Protein AF-H8YW16-F1 (afdb_monomer_lite)

pLDDT: mean 88.38, std 10.67, range [45.69, 97.88]

Sequence (78 aa):
LGRPETRRIVLLLTDGKPNRMDETREILRLCSAAGLETVGLGIGVDVSGLFPVALRVDEVTALRTALFGAAERLLLAA

Foldseek 3Di:
DDDPDPQAEAEDEEQDDDPDVVVLLVVLVVCVVVRYQYEYEYACDWPVVRHPHYHYDPHPVCVVVVVVVVVVCVVVVD

Radius of gyration: 13.64 Å; chains: 1; bounding box: 32×32×37 Å

InterPro domains:
  IPR036465 von Willebrand factor A-like domain superfamily [G3DSA:3.40.50.410] (1-65)
  IPR036465 von Willebrand factor A-like domain superfamily [SSF53300] (2-52)

Secondary structure (DSSP, 8-state):
-PPPP--EEEEEEESS--S-HHHHHHHHHHHHHTTEEEEEEEESS--TTT-SEEEEESSGGGHHHHHHHHHHHHHHT-

Organism: NCBI:txid631362

Structure (mmCIF, N/CA/C/O backbone):
data_AF-H8YW16-F1
#
_entry.id   AF-H8YW16-F1
#
loop_
_atom_site.group_PDB
_atom_site.id
_atom_site.type_symbol
_atom_site.label_atom_id
_atom_site.label_alt_id
_atom_site.label_comp_id
_atom_site.label_asym_id
_atom_site.label_entity_id
_atom_site.label_seq_id
_atom_site.pdbx_PDB_ins_code
_atom_site.Cartn_x
_atom_site.Cartn_y
_atom_site.Cartn_z
_atom_site.occupancy
_atom_site.B_iso_or_equiv
_atom_site.auth_seq_id
_atom_site.auth_comp_id
_atom_site.auth_asym_id
_atom_site.auth_atom_id
_atom_site.pdbx_PDB_model_num
ATOM 1 N N . LEU A 1 1 ? -15.261 8.157 26.896 1.00 45.69 1 LEU A N 1
ATOM 2 C CA . LEU A 1 1 ? -14.021 8.917 26.616 1.00 45.69 1 LEU A CA 1
ATOM 3 C C . LEU A 1 1 ? -12.947 7.904 26.232 1.00 45.69 1 LEU A C 1
ATOM 5 O O . LEU A 1 1 ? -12.441 7.220 27.110 1.00 45.69 1 LEU A O 1
ATOM 9 N N . GLY A 1 2 ? -12.718 7.693 24.935 1.00 58.78 2 GLY A N 1
ATOM 10 C CA . GLY A 1 2 ? -11.752 6.704 24.446 1.00 58.78 2 GLY A CA 1
ATOM 11 C C . GLY A 1 2 ? -10.345 7.293 24.410 1.00 58.78 2 GLY A C 1
ATOM 12 O O . GLY A 1 2 ? -10.165 8.418 23.950 1.00 58.78 2 GLY A O 1
ATOM 13 N N . ARG A 1 3 ? -9.354 6.549 24.907 1.00 63.91 3 ARG A N 1
ATOM 14 C CA . ARG A 1 3 ? -7.938 6.855 24.670 1.00 63.91 3 ARG A CA 1
ATOM 15 C C . ARG A 1 3 ? -7.691 6.727 23.159 1.00 63.91 3 ARG A C 1
ATOM 17 O O . ARG A 1 3 ? -8.074 5.692 22.620 1.00 63.91 3 ARG A O 1
ATOM 24 N N . PRO A 1 4 ? -7.089 7.717 22.476 1.00 66.19 4 PRO A N 1
ATOM 25 C CA . PRO A 1 4 ? -6.733 7.547 21.072 1.00 66.19 4 PRO A CA 1
ATOM 26 C C . PRO A 1 4 ? -5.781 6.352 20.961 1.00 66.19 4 PRO A C 1
ATOM 28 O O . PRO A 1 4 ? -4.740 6.321 21.625 1.00 66.19 4 PRO A O 1
ATOM 31 N N . GLU A 1 5 ? -6.176 5.331 20.198 1.00 70.00 5 GLU A N 1
ATOM 32 C CA . GLU A 1 5 ? -5.297 4.198 19.927 1.00 70.00 5 GLU A CA 1
ATOM 33 C C . GLU A 1 5 ? -4.067 4.689 19.162 1.00 70.00 5 GLU A C 1
ATOM 35 O O . GLU A 1 5 ? -4.161 5.494 18.234 1.00 70.00 5 GLU A O 1
ATOM 40 N N . THR A 1 6 ? -2.889 4.214 19.565 1.00 84.56 6 THR A N 1
ATOM 41 C CA . THR A 1 6 ? -1.655 4.511 18.841 1.00 84.56 6 THR A CA 1
ATOM 42 C C . THR A 1 6 ? -1.729 3.857 17.466 1.00 84.56 6 THR A C 1
ATOM 44 O O . THR A 1 6 ? -1.757 2.628 17.364 1.00 84.56 6 THR A O 1
ATOM 47 N N . ARG A 1 7 ? -1.743 4.682 16.412 1.00 86.31 7 ARG A N 1
ATOM 48 C CA . ARG A 1 7 ? -1.643 4.220 15.023 1.00 86.31 7 ARG A CA 1
ATOM 49 C C . ARG A 1 7 ? -0.352 3.423 14.840 1.00 86.31 7 ARG A C 1
ATOM 51 O O . ARG A 1 7 ? 0.723 3.875 15.235 1.00 86.31 7 ARG A O 1
ATOM 58 N N . ARG A 1 8 ? -0.465 2.227 14.263 1.00 91.12 8 ARG A N 1
ATOM 59 C CA . ARG A 1 8 ? 0.646 1.294 14.038 1.00 91.12 8 ARG A CA 1
ATOM 60 C C . ARG A 1 8 ? 0.779 1.052 12.541 1.00 91.12 8 ARG A C 1
ATOM 62 O O . ARG A 1 8 ? -0.158 0.566 11.918 1.00 91.12 8 ARG A O 1
ATOM 69 N N . ILE A 1 9 ? 1.936 1.392 11.977 1.00 90.44 9 ILE A N 1
ATOM 70 C CA . ILE A 1 9 ? 2.178 1.353 10.530 1.00 90.44 9 ILE A CA 1
ATOM 71 C C . ILE A 1 9 ? 3.289 0.346 10.225 1.00 90.44 9 ILE A C 1
ATOM 73 O O . ILE A 1 9 ? 4.340 0.367 10.865 1.00 90.44 9 ILE A O 1
ATOM 77 N N . VAL A 1 10 ? 3.066 -0.515 9.231 1.00 92.88 10 VAL A N 1
ATOM 78 C CA . VAL A 1 10 ? 4.069 -1.414 8.650 1.00 92.88 10 VAL A CA 1
ATOM 79 C C . VAL A 1 10 ? 4.392 -0.927 7.246 1.00 92.88 10 VAL A C 1
ATOM 81 O O . VAL A 1 10 ? 3.548 -0.974 6.354 1.00 92.88 10 VAL A O 1
ATOM 84 N N . LEU A 1 11 ? 5.626 -0.478 7.044 1.00 91.25 11 LEU A N 1
ATOM 85 C CA . LEU A 1 11 ? 6.119 -0.036 5.747 1.00 91.25 11 LEU A CA 1
ATOM 86 C C . LEU A 1 11 ? 6.996 -1.131 5.127 1.00 91.25 11 LEU A C 1
ATOM 88 O O . LEU A 1 11 ? 8.074 -1.426 5.641 1.00 91.25 11 LEU A O 1
ATOM 92 N N . LEU A 1 12 ? 6.534 -1.727 4.027 1.00 93.12 12 LEU A N 1
ATOM 93 C CA . LEU A 1 12 ? 7.289 -2.700 3.244 1.00 93.12 12 LEU A CA 1
ATOM 94 C C . LEU A 1 12 ? 8.009 -1.999 2.090 1.00 93.12 12 LEU A C 1
ATOM 96 O O . LEU A 1 12 ? 7.372 -1.312 1.298 1.00 93.12 12 LEU A O 1
ATOM 100 N N . LEU A 1 13 ? 9.311 -2.243 1.951 1.00 92.56 13 LEU A N 1
ATOM 101 C CA . LEU A 1 13 ? 10.103 -1.877 0.776 1.00 92.56 13 LEU A CA 1
ATOM 102 C C . LEU A 1 13 ? 10.581 -3.159 0.090 1.00 92.56 13 LEU A C 1
ATOM 104 O O . LEU A 1 13 ? 11.125 -4.036 0.759 1.00 92.56 13 LEU A O 1
ATOM 108 N N . THR A 1 14 ? 10.395 -3.280 -1.223 1.00 93.75 14 THR A N 1
ATOM 109 C CA . THR A 1 14 ? 10.845 -4.463 -1.974 1.00 93.75 14 THR A CA 1
ATOM 110 C C . THR A 1 14 ? 11.106 -4.152 -3.443 1.00 93.75 14 THR A C 1
ATOM 112 O O . THR A 1 14 ? 10.442 -3.304 -4.025 1.00 93.75 14 THR A O 1
ATOM 115 N N . ASP A 1 15 ? 12.049 -4.860 -4.053 1.00 94.38 15 ASP A N 1
ATOM 116 C CA . ASP A 1 15 ? 12.315 -4.903 -5.495 1.00 94.38 15 ASP A CA 1
ATOM 117 C C . ASP A 1 15 ? 11.749 -6.168 -6.168 1.00 94.38 15 ASP A C 1
ATOM 119 O O . ASP A 1 15 ? 11.998 -6.436 -7.343 1.00 94.38 15 ASP A O 1
ATOM 123 N N . GLY A 1 16 ? 10.978 -6.967 -5.425 1.00 94.50 16 GLY A N 1
ATOM 124 C CA . GLY A 1 16 ? 10.500 -8.273 -5.851 1.00 94.50 16 GLY A CA 1
ATOM 125 C C . GLY A 1 16 ? 8.999 -8.465 -5.676 1.00 94.50 16 GLY A C 1
ATOM 126 O O . GLY A 1 16 ? 8.260 -7.596 -5.211 1.00 94.50 16 GLY A O 1
ATOM 127 N N . LYS A 1 17 ? 8.538 -9.656 -6.066 1.00 94.38 17 LYS A N 1
ATOM 128 C CA . LYS A 1 17 ? 7.158 -10.105 -5.866 1.00 94.38 17 LYS A CA 1
ATOM 12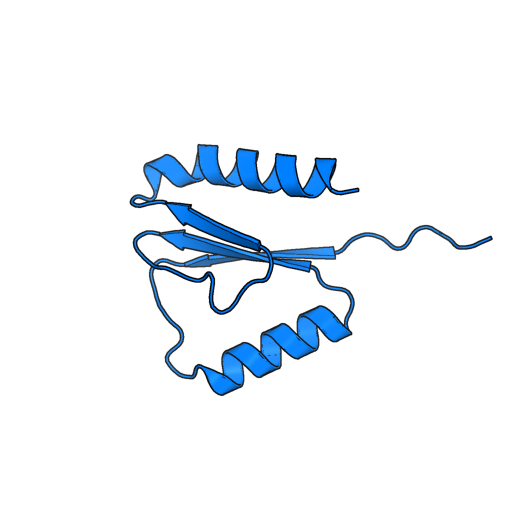9 C C . LYS A 1 17 ? 7.132 -11.333 -4.962 1.00 94.38 17 LYS A C 1
ATOM 131 O O . LYS A 1 17 ? 8.075 -12.123 -4.988 1.00 94.38 17 LYS A O 1
ATOM 136 N N . PRO A 1 18 ? 6.055 -11.534 -4.190 1.00 95.69 18 PRO A N 1
ATOM 137 C CA . PRO A 1 18 ? 5.921 -12.742 -3.400 1.00 95.69 18 PRO A CA 1
ATOM 138 C C . PRO A 1 18 ? 5.882 -13.995 -4.276 1.00 95.69 18 PRO A C 1
ATOM 140 O O . PRO A 1 18 ? 5.151 -14.052 -5.263 1.00 95.69 18 PRO A O 1
ATOM 143 N N . ASN A 1 19 ? 6.592 -15.040 -3.850 1.00 96.44 19 ASN A N 1
ATOM 144 C CA . ASN A 1 19 ? 6.505 -16.364 -4.477 1.00 96.44 19 ASN A CA 1
ATOM 145 C C . ASN A 1 19 ? 5.169 -17.066 -4.175 1.00 96.44 19 ASN A C 1
ATOM 147 O O . ASN A 1 19 ? 4.769 -17.980 -4.891 1.00 96.44 19 ASN A O 1
ATOM 151 N N . ARG A 1 20 ? 4.487 -16.663 -3.093 1.00 97.25 20 ARG A N 1
ATOM 152 C CA . ARG A 1 20 ? 3.233 -17.258 -2.609 1.00 97.25 20 ARG A CA 1
ATOM 153 C C . ARG A 1 20 ? 2.219 -16.145 -2.347 1.00 97.25 20 ARG A C 1
ATOM 155 O O . ARG A 1 20 ? 2.149 -15.578 -1.255 1.00 97.25 20 ARG A O 1
ATOM 162 N N . MET A 1 21 ? 1.479 -15.782 -3.396 1.00 95.12 21 MET A N 1
ATOM 163 C CA . MET A 1 21 ? 0.588 -14.613 -3.387 1.00 95.12 21 MET A CA 1
ATOM 164 C C . MET A 1 21 ? -0.555 -14.741 -2.379 1.00 95.12 21 MET A C 1
ATOM 166 O O . MET A 1 21 ? -0.839 -13.781 -1.669 1.00 95.12 21 MET A O 1
ATOM 170 N N . ASP A 1 22 ? -1.183 -15.911 -2.277 1.00 96.44 22 ASP A N 1
ATOM 171 C CA . ASP A 1 22 ? -2.347 -16.087 -1.399 1.00 96.44 22 ASP A CA 1
ATOM 172 C C . ASP A 1 22 ? -1.964 -16.055 0.084 1.00 96.44 22 ASP A C 1
ATOM 174 O O . ASP A 1 22 ? -2.633 -15.403 0.880 1.00 96.44 22 ASP A O 1
ATOM 178 N N . GLU A 1 23 ? -0.819 -16.638 0.442 1.00 97.56 23 GLU A N 1
ATOM 179 C CA . GLU A 1 23 ? -0.262 -16.538 1.799 1.00 97.56 23 GLU A CA 1
ATOM 180 C C . GLU A 1 23 ? 0.116 -15.100 2.154 1.00 97.56 23 GLU A C 1
ATOM 182 O O . GLU A 1 23 ? -0.140 -14.642 3.264 1.00 97.56 23 GLU A O 1
ATOM 187 N N . THR A 1 24 ? 0.665 -14.351 1.195 1.00 96.44 24 THR A N 1
ATOM 188 C CA . THR A 1 24 ? 0.977 -12.931 1.405 1.00 96.44 24 THR A CA 1
ATOM 189 C C . THR A 1 24 ? -0.287 -12.119 1.673 1.00 96.44 24 THR A C 1
ATOM 191 O O . THR A 1 24 ? -0.315 -11.310 2.600 1.00 96.44 24 THR A O 1
ATOM 194 N N . ARG A 1 25 ? -1.356 -12.352 0.901 1.00 96.25 25 ARG A N 1
ATOM 195 C CA . ARG A 1 25 ? -2.654 -11.697 1.119 1.00 96.25 25 ARG A CA 1
ATOM 196 C C . ARG A 1 25 ? -3.239 -12.038 2.481 1.00 96.25 25 ARG A C 1
ATOM 198 O O . ARG A 1 25 ? -3.777 -11.150 3.135 1.00 96.25 25 ARG A O 1
ATOM 205 N N . GLU A 1 26 ? -3.106 -13.285 2.918 1.00 97.88 26 GLU A N 1
ATOM 206 C CA . GLU A 1 26 ? -3.590 -13.708 4.228 1.00 97.88 26 GLU A CA 1
ATOM 207 C C . GLU A 1 26 ? -2.858 -12.983 5.365 1.00 97.88 26 GLU A C 1
ATOM 209 O O . GLU A 1 26 ? -3.502 -12.455 6.270 1.00 97.88 26 GLU A O 1
ATOM 214 N N . ILE A 1 27 ? -1.531 -12.847 5.285 1.00 96.69 27 ILE A N 1
ATOM 215 C CA . ILE A 1 27 ? -0.765 -12.061 6.262 1.00 96.69 27 ILE A CA 1
ATOM 216 C C . ILE A 1 27 ? -1.203 -10.591 6.265 1.00 96.69 27 ILE A C 1
ATOM 218 O O . ILE A 1 27 ? -1.438 -10.028 7.332 1.00 96.69 27 ILE A O 1
ATOM 222 N N . LEU A 1 28 ? -1.375 -9.968 5.096 1.00 96.62 28 LEU A N 1
ATOM 223 C CA . LEU A 1 28 ? -1.822 -8.571 5.004 1.00 96.62 28 LEU A CA 1
ATOM 224 C C . LEU A 1 28 ? -3.241 -8.378 5.560 1.00 96.62 28 LEU A C 1
ATOM 226 O O . LEU A 1 28 ? -3.515 -7.389 6.245 1.00 96.62 28 LEU A O 1
ATOM 230 N N . ARG A 1 29 ? -4.129 -9.354 5.344 1.00 96.06 29 ARG A N 1
ATOM 231 C CA . ARG A 1 29 ? -5.466 -9.385 5.944 1.00 96.06 29 ARG A CA 1
ATOM 232 C C . ARG A 1 29 ? -5.390 -9.466 7.471 1.00 96.06 29 ARG A C 1
ATOM 234 O O . ARG A 1 29 ? -6.118 -8.744 8.150 1.00 96.06 29 ARG A O 1
ATOM 241 N N . LEU A 1 30 ? -4.506 -10.304 8.015 1.00 97.19 30 LEU A N 1
ATOM 242 C CA . LEU A 1 30 ? -4.272 -10.406 9.459 1.00 97.19 30 LEU A CA 1
ATOM 243 C C . LEU A 1 30 ? -3.697 -9.107 10.039 1.00 97.19 30 LEU A C 1
ATOM 245 O O . LEU A 1 30 ? -4.133 -8.680 11.106 1.00 97.19 30 LEU A O 1
ATOM 249 N N . CYS A 1 31 ? -2.784 -8.438 9.328 1.00 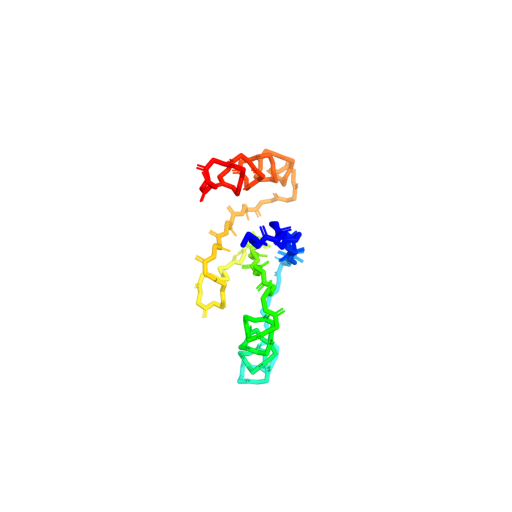95.75 31 CYS A N 1
ATOM 250 C CA . CYS A 1 31 ? -2.280 -7.120 9.717 1.00 95.75 31 CYS A CA 1
ATOM 251 C C . CYS A 1 31 ? -3.417 -6.097 9.826 1.00 95.75 31 CYS A C 1
ATOM 253 O O . CYS A 1 31 ? -3.553 -5.441 10.859 1.00 95.75 31 CYS A O 1
ATOM 255 N N . SER A 1 32 ? -4.270 -6.014 8.802 1.00 92.69 32 SER A N 1
ATOM 256 C CA . SER A 1 32 ? -5.428 -5.117 8.811 1.00 92.69 32 SER A CA 1
ATOM 257 C C . SER A 1 32 ? -6.389 -5.434 9.965 1.00 92.69 32 SER A C 1
ATOM 259 O O . SER A 1 32 ? -6.782 -4.528 10.698 1.00 92.69 32 SER A O 1
ATOM 261 N N . ALA A 1 33 ? -6.692 -6.716 10.203 1.00 95.44 33 ALA A N 1
ATOM 262 C CA . ALA A 1 33 ? -7.540 -7.150 11.315 1.00 95.44 33 ALA A CA 1
ATOM 263 C C . ALA A 1 33 ? -6.948 -6.825 12.702 1.00 95.44 33 ALA A C 1
ATOM 265 O O . ALA A 1 33 ? -7.694 -6.661 13.664 1.00 95.44 33 ALA A O 1
ATOM 266 N N . ALA A 1 34 ? -5.622 -6.702 12.808 1.00 94.94 34 ALA A N 1
ATOM 267 C CA . ALA A 1 34 ? -4.917 -6.304 14.026 1.00 94.94 34 ALA A CA 1
ATOM 268 C C . ALA A 1 34 ? -4.787 -4.775 14.204 1.00 94.94 34 ALA A C 1
ATOM 270 O O . ALA A 1 34 ? -4.130 -4.322 15.148 1.00 94.94 34 ALA A O 1
ATOM 271 N N . GLY A 1 35 ? -5.380 -3.977 13.308 1.00 92.44 35 GLY A N 1
ATOM 272 C CA . GLY A 1 35 ? -5.276 -2.516 13.324 1.00 92.44 35 GLY A CA 1
ATOM 273 C C . GLY A 1 35 ? -3.912 -1.995 12.862 1.00 92.44 35 GLY A C 1
ATOM 274 O O . GLY A 1 35 ? -3.498 -0.915 13.283 1.00 92.44 35 GLY A O 1
ATOM 275 N N . LEU A 1 36 ? -3.186 -2.771 12.048 1.00 93.50 36 LEU A N 1
ATOM 276 C CA . LEU A 1 36 ? -1.940 -2.338 11.418 1.00 93.50 36 LEU A CA 1
ATOM 277 C C . LEU A 1 36 ? -2.230 -1.757 10.032 1.00 93.50 36 LEU A C 1
ATOM 279 O O . LEU A 1 36 ? -2.819 -2.416 9.174 1.00 93.50 36 LEU A O 1
ATOM 283 N N . GLU A 1 37 ? -1.753 -0.542 9.792 1.00 92.19 37 GLU A N 1
ATOM 284 C CA . GLU A 1 37 ? -1.781 0.095 8.478 1.00 92.19 37 GLU A CA 1
ATOM 285 C C . GLU A 1 37 ? -0.568 -0.378 7.668 1.00 92.19 37 GLU A C 1
ATOM 287 O O . GLU A 1 37 ? 0.575 -0.087 8.015 1.00 92.19 37 GLU A O 1
ATOM 292 N N . THR A 1 38 ? -0.791 -1.128 6.590 1.00 94.38 38 THR A N 1
ATOM 293 C CA . THR A 1 38 ? 0.294 -1.633 5.736 1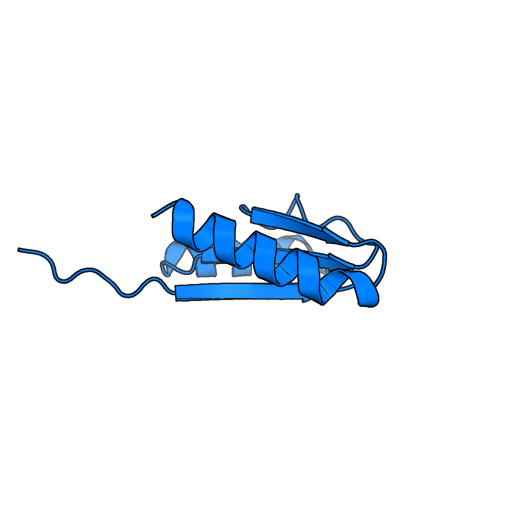.00 94.38 38 THR A CA 1
ATOM 294 C C . THR A 1 38 ? 0.497 -0.740 4.517 1.00 94.38 38 THR A C 1
ATO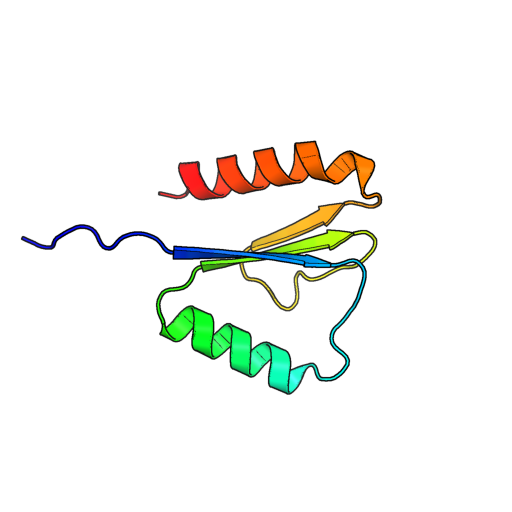M 296 O O . THR A 1 38 ? -0.455 -0.480 3.779 1.00 94.38 38 THR A O 1
ATOM 299 N N . VAL A 1 39 ? 1.738 -0.341 4.257 1.00 93.25 39 VAL A N 1
ATOM 300 C CA . VAL A 1 39 ? 2.132 0.498 3.119 1.00 93.25 39 VAL A CA 1
ATOM 301 C C . VAL A 1 39 ? 3.209 -0.221 2.319 1.00 93.25 39 VAL A C 1
ATOM 303 O O . VAL A 1 39 ? 4.184 -0.694 2.896 1.00 93.25 39 VAL A O 1
ATOM 306 N N . GLY A 1 40 ? 3.043 -0.306 1.001 1.00 94.44 40 GLY A N 1
ATOM 307 C CA . GLY A 1 40 ? 4.006 -0.941 0.104 1.00 94.44 40 GLY A CA 1
ATOM 308 C C . GLY A 1 40 ? 4.786 0.076 -0.716 1.00 94.44 40 GLY A C 1
ATOM 309 O O . GLY A 1 40 ? 4.200 0.987 -1.293 1.00 94.44 40 GLY A O 1
ATOM 310 N N . LEU A 1 41 ? 6.099 -0.102 -0.817 1.00 94.38 41 LEU A N 1
ATOM 311 C CA . LEU A 1 41 ? 6.975 0.644 -1.710 1.00 94.38 41 LEU A CA 1
ATOM 312 C C . LEU A 1 41 ? 7.756 -0.340 -2.582 1.00 94.38 41 LEU A C 1
ATOM 314 O O . LEU A 1 41 ? 8.644 -1.048 -2.108 1.00 94.38 41 LEU A O 1
ATOM 318 N N . GLY A 1 42 ? 7.405 -0.382 -3.863 1.00 95.25 42 GLY A N 1
ATOM 319 C CA . GLY A 1 42 ? 8.100 -1.175 -4.868 1.00 95.25 42 GLY A CA 1
ATOM 320 C C . GLY A 1 42 ? 9.271 -0.415 -5.492 1.00 95.25 42 GLY A C 1
ATOM 321 O O . GLY A 1 42 ? 9.122 0.751 -5.852 1.00 95.25 42 GLY A O 1
ATOM 322 N N . ILE A 1 43 ? 10.421 -1.065 -5.649 1.00 94.81 43 ILE A N 1
ATOM 323 C CA . ILE A 1 43 ? 11.581 -0.567 -6.398 1.00 94.81 43 ILE A CA 1
ATOM 324 C C . ILE A 1 43 ? 11.618 -1.327 -7.724 1.00 94.81 43 ILE A C 1
ATOM 326 O O . ILE A 1 43 ? 11.840 -2.531 -7.750 1.00 94.81 43 ILE A O 1
ATOM 330 N N . GLY A 1 44 ? 11.277 -0.666 -8.825 1.00 95.00 44 GLY A N 1
ATOM 331 C CA . GLY A 1 44 ? 11.134 -1.291 -10.143 1.00 95.00 44 GLY A CA 1
ATOM 332 C C . GLY A 1 44 ? 9.937 -2.247 -10.277 1.00 95.00 44 GLY A C 1
ATOM 333 O O . GLY A 1 44 ? 9.631 -2.705 -11.381 1.00 95.00 44 GLY A O 1
ATOM 334 N N . VAL A 1 45 ? 9.199 -2.511 -9.193 1.00 95.50 45 VAL A N 1
ATOM 335 C CA . VAL A 1 45 ? 8.063 -3.443 -9.148 1.00 95.50 45 VAL A CA 1
ATOM 336 C C . VAL A 1 45 ? 6.773 -2.764 -8.708 1.00 95.50 45 VAL A C 1
ATOM 338 O O . VAL A 1 45 ? 6.773 -1.815 -7.932 1.00 95.50 45 VAL A O 1
ATOM 341 N N . ASP A 1 46 ? 5.650 -3.255 -9.228 1.00 94.75 46 ASP A N 1
ATOM 342 C CA . ASP A 1 46 ? 4.319 -2.832 -8.795 1.00 94.75 46 ASP A CA 1
ATOM 343 C C . ASP A 1 46 ? 3.807 -3.733 -7.662 1.00 94.75 46 ASP A C 1
ATOM 345 O O . ASP A 1 46 ? 3.776 -4.961 -7.796 1.00 94.75 46 ASP A O 1
ATOM 349 N N . VAL A 1 47 ? 3.399 -3.096 -6.563 1.00 95.56 47 VAL A N 1
ATOM 350 C CA . VAL A 1 47 ? 2.850 -3.723 -5.351 1.00 95.56 47 VAL A CA 1
ATOM 351 C C . VAL A 1 47 ? 1.423 -3.247 -5.037 1.00 95.56 47 VAL A C 1
ATOM 353 O O . VAL A 1 47 ? 0.865 -3.612 -4.002 1.00 95.56 47 VAL A O 1
ATOM 356 N N . SER A 1 48 ? 0.801 -2.460 -5.922 1.00 94.38 48 SER A N 1
ATOM 357 C CA . SER A 1 48 ? -0.543 -1.884 -5.730 1.00 94.38 48 SER A CA 1
ATOM 358 C C . SER A 1 48 ? -1.652 -2.922 -5.555 1.00 94.38 48 SER A C 1
ATOM 360 O O . SER A 1 48 ? -2.641 -2.663 -4.879 1.00 94.38 48 SER A O 1
ATOM 362 N N . GLY A 1 49 ? -1.461 -4.136 -6.077 1.00 94.00 49 GLY A N 1
ATOM 363 C CA . GLY A 1 49 ? -2.383 -5.256 -5.871 1.00 94.00 49 GLY A CA 1
ATOM 364 C C . GLY A 1 49 ? -2.315 -5.915 -4.485 1.00 94.00 49 GLY A C 1
ATOM 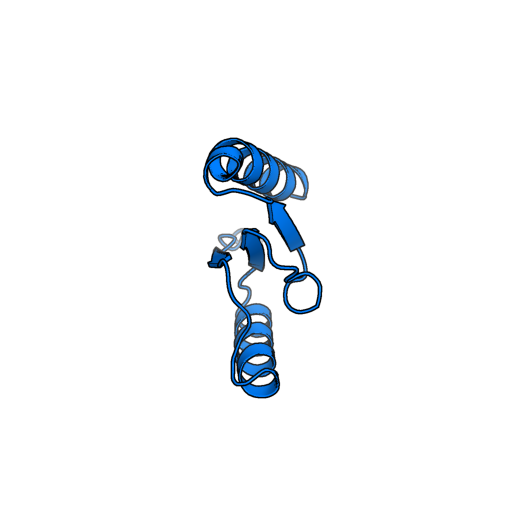365 O O . GLY A 1 49 ? -3.058 -6.867 -4.243 1.00 94.00 49 GLY A O 1
ATOM 366 N N . LEU A 1 50 ? -1.408 -5.476 -3.605 1.00 94.75 50 LEU A N 1
ATOM 367 C CA . LEU A 1 50 ? -1.212 -6.037 -2.262 1.00 94.75 50 LEU A CA 1
ATOM 368 C C . LEU A 1 50 ? -1.493 -5.020 -1.153 1.00 94.75 50 LEU A C 1
ATOM 370 O O . LEU A 1 50 ? -2.063 -5.390 -0.131 1.00 94.75 50 LEU A O 1
ATOM 374 N N . PHE A 1 51 ? -1.110 -3.756 -1.341 1.00 93.81 51 PHE A N 1
ATOM 375 C CA . PHE A 1 51 ? -1.167 -2.749 -0.281 1.00 93.81 51 PHE A CA 1
ATOM 376 C C . PHE A 1 51 ? -2.246 -1.694 -0.542 1.00 93.81 51 PHE A C 1
ATOM 378 O O . PHE A 1 51 ? -2.341 -1.200 -1.664 1.00 93.81 51 PHE A O 1
ATOM 385 N N . PRO A 1 52 ? -3.006 -1.277 0.491 1.00 89.25 52 PRO A N 1
ATOM 386 C CA . PRO A 1 52 ? -3.999 -0.207 0.365 1.00 89.25 52 PRO A CA 1
ATOM 387 C C . PRO A 1 52 ? -3.358 1.143 0.017 1.00 89.25 52 PRO A C 1
ATOM 389 O O . PRO A 1 52 ? -3.937 1.940 -0.716 1.00 89.25 52 PRO A O 1
ATOM 392 N N . VAL A 1 53 ? -2.141 1.386 0.512 1.00 90.06 53 VAL A N 1
ATOM 393 C CA . VAL A 1 53 ? -1.280 2.480 0.063 1.00 90.06 53 VAL A CA 1
ATOM 394 C C . VAL A 1 53 ? -0.051 1.857 -0.577 1.00 90.06 53 VAL A C 1
ATOM 396 O O . VAL A 1 53 ? 0.720 1.169 0.092 1.00 90.06 53 VAL A O 1
ATOM 399 N N . ALA A 1 54 ? 0.129 2.101 -1.871 1.00 92.75 54 ALA A N 1
ATOM 400 C CA . ALA A 1 54 ? 1.246 1.581 -2.640 1.00 92.75 54 ALA A CA 1
ATOM 401 C C . ALA A 1 54 ? 1.957 2.704 -3.392 1.00 92.75 54 ALA A C 1
ATOM 403 O O . ALA A 1 54 ? 1.328 3.548 -4.032 1.00 92.75 54 ALA A O 1
ATOM 404 N N . LEU A 1 55 ? 3.280 2.695 -3.313 1.00 91.94 55 LEU A N 1
ATOM 405 C CA . LEU A 1 55 ? 4.175 3.580 -4.037 1.00 91.94 55 LEU A CA 1
ATOM 406 C C . LEU A 1 55 ? 5.130 2.739 -4.873 1.00 91.94 55 LEU A C 1
ATOM 408 O O . LEU A 1 55 ? 5.440 1.595 -4.539 1.00 91.94 55 LEU A O 1
ATOM 412 N N . ARG A 1 56 ? 5.626 3.338 -5.948 1.00 93.75 56 ARG A N 1
ATOM 413 C CA . ARG A 1 56 ? 6.678 2.762 -6.772 1.00 93.75 56 ARG A CA 1
ATOM 414 C C . ARG A 1 56 ? 7.740 3.817 -7.021 1.00 93.75 56 ARG A C 1
ATOM 416 O O . ARG A 1 56 ? 7.418 4.956 -7.349 1.00 93.75 56 ARG A O 1
ATOM 423 N N . VAL A 1 57 ? 8.991 3.412 -6.889 1.00 93.31 57 VAL A N 1
ATOM 424 C CA . VAL A 1 57 ? 10.152 4.120 -7.423 1.00 93.31 57 VAL A CA 1
ATOM 425 C C . VAL A 1 57 ? 10.811 3.222 -8.452 1.00 93.31 57 VAL A C 1
ATOM 427 O O . VAL A 1 57 ? 10.742 2.005 -8.323 1.00 93.31 57 VAL A O 1
ATOM 430 N N . ASP A 1 58 ? 11.442 3.785 -9.473 1.00 92.62 58 ASP A N 1
ATOM 431 C CA . ASP A 1 58 ? 12.165 2.953 -10.440 1.00 92.62 58 ASP A CA 1
ATOM 432 C C . ASP A 1 58 ? 13.538 2.529 -9.904 1.00 92.62 58 ASP A C 1
ATOM 434 O O . ASP A 1 58 ? 13.967 1.412 -10.157 1.00 92.62 58 ASP A O 1
ATOM 438 N N . GLU A 1 59 ? 14.172 3.370 -9.080 1.00 89.56 59 GLU A N 1
ATOM 439 C CA . GLU A 1 59 ? 15.520 3.152 -8.546 1.00 89.56 59 GLU A CA 1
ATOM 440 C C . GLU A 1 59 ? 15.607 3.491 -7.053 1.00 89.56 59 GLU A C 1
ATOM 442 O O . GLU A 1 59 ? 14.909 4.377 -6.545 1.00 89.56 59 GLU A O 1
ATOM 447 N N . VAL A 1 60 ? 16.535 2.841 -6.343 1.00 86.38 60 VAL A N 1
ATOM 448 C CA . VAL A 1 60 ? 16.747 3.027 -4.893 1.00 86.38 60 VAL A CA 1
ATOM 449 C C . VAL A 1 60 ? 17.107 4.476 -4.536 1.00 86.38 60 VAL A C 1
ATOM 451 O O . VAL A 1 60 ? 16.782 4.953 -3.451 1.00 86.38 60 VAL A O 1
ATOM 454 N N . THR A 1 61 ? 17.739 5.225 -5.439 1.00 88.75 61 THR A N 1
ATOM 455 C CA . THR A 1 61 ? 18.113 6.632 -5.203 1.00 88.75 61 THR A CA 1
ATOM 456 C C . THR A 1 61 ? 16.901 7.545 -4.993 1.00 88.75 61 THR A C 1
ATOM 458 O O . THR A 1 61 ? 16.990 8.518 -4.242 1.00 88.75 61 THR A O 1
ATOM 461 N N . ALA A 1 62 ? 15.749 7.203 -5.575 1.00 86.56 62 ALA A N 1
ATOM 462 C CA . ALA A 1 62 ? 14.493 7.931 -5.401 1.00 86.56 62 ALA A CA 1
ATOM 463 C C . ALA A 1 62 ? 13.753 7.568 -4.098 1.00 86.56 62 ALA A C 1
ATOM 465 O O . ALA A 1 62 ? 12.765 8.217 -3.740 1.00 86.56 62 ALA A O 1
ATOM 466 N N . LEU A 1 63 ? 14.245 6.572 -3.349 1.00 84.44 63 LEU A N 1
ATOM 467 C CA . LEU A 1 63 ? 13.599 6.063 -2.143 1.00 84.44 63 LEU A CA 1
ATOM 468 C C . LEU A 1 63 ? 13.410 7.145 -1.078 1.00 84.44 63 LEU A C 1
ATOM 470 O O . LEU A 1 63 ? 12.347 7.222 -0.471 1.00 84.44 63 LEU A O 1
ATOM 474 N N . ARG A 1 64 ? 14.411 8.013 -0.872 1.00 85.75 64 ARG A N 1
ATOM 475 C CA . ARG A 1 64 ? 14.339 9.094 0.125 1.00 85.75 64 ARG A CA 1
ATOM 476 C C . ARG A 1 64 ? 13.099 9.958 -0.095 1.00 85.75 64 ARG A C 1
ATOM 478 O O . ARG A 1 64 ? 12.310 10.139 0.825 1.00 85.75 64 ARG A O 1
ATOM 485 N N . THR A 1 65 ? 12.927 10.470 -1.310 1.00 87.12 65 THR A N 1
ATOM 486 C CA . THR A 1 65 ? 11.800 11.336 -1.673 1.00 87.12 65 THR A CA 1
ATOM 487 C C . THR A 1 65 ? 10.473 10.600 -1.517 1.00 87.12 65 THR A C 1
ATOM 489 O O . THR A 1 65 ? 9.533 11.14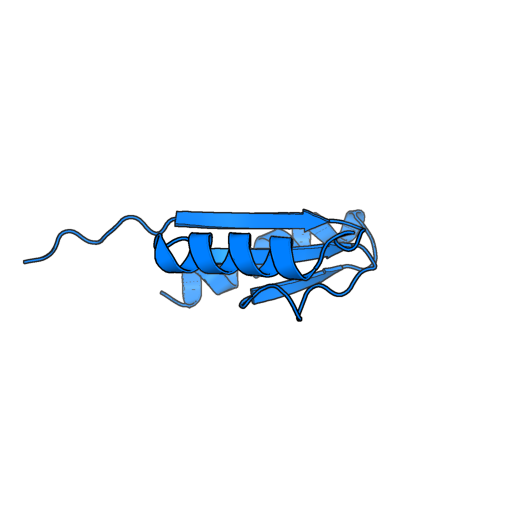0 -0.937 1.00 87.12 65 THR A O 1
ATOM 492 N N . ALA A 1 66 ? 10.408 9.345 -1.970 1.00 85.81 66 ALA A N 1
ATOM 493 C CA . ALA A 1 66 ? 9.203 8.533 -1.863 1.00 85.81 66 ALA A CA 1
ATOM 494 C C . ALA A 1 66 ? 8.802 8.249 -0.407 1.00 85.81 66 ALA A C 1
ATOM 496 O O . ALA A 1 66 ? 7.619 8.310 -0.086 1.00 85.81 66 ALA A O 1
ATOM 497 N N . LEU A 1 67 ? 9.767 8.007 0.487 1.00 84.12 67 LEU A N 1
ATOM 498 C CA . LEU A 1 67 ? 9.517 7.815 1.918 1.00 84.12 67 LEU A CA 1
ATOM 499 C C . LEU A 1 67 ? 8.947 9.072 2.580 1.00 84.12 67 LEU A C 1
ATOM 501 O O . LEU A 1 67 ? 7.993 8.969 3.347 1.00 84.12 67 LEU A O 1
ATOM 505 N N . PHE A 1 68 ? 9.489 10.253 2.267 1.00 86.06 68 PHE A N 1
ATOM 506 C CA . PHE A 1 68 ? 8.940 11.508 2.786 1.00 86.06 68 PHE A CA 1
ATOM 507 C C . PHE A 1 68 ? 7.523 11.762 2.268 1.00 86.06 68 PHE A C 1
ATOM 509 O O . PHE A 1 68 ? 6.646 12.084 3.063 1.00 86.06 68 PHE A O 1
ATOM 516 N N . GLY A 1 69 ? 7.266 11.522 0.979 1.00 82.56 69 GLY A N 1
ATOM 517 C CA . GLY A 1 69 ? 5.916 11.629 0.420 1.00 82.56 69 GLY A CA 1
ATOM 518 C C . GLY A 1 69 ? 4.932 10.614 1.019 1.00 82.56 69 GLY A C 1
ATOM 519 O O . GLY A 1 69 ? 3.767 10.936 1.244 1.00 82.56 69 GLY A O 1
ATOM 520 N N . ALA A 1 70 ? 5.390 9.394 1.326 1.00 79.25 70 ALA A N 1
ATOM 521 C CA . ALA A 1 70 ? 4.590 8.392 2.028 1.00 79.25 70 ALA A CA 1
ATOM 522 C C . ALA A 1 70 ? 4.221 8.874 3.435 1.00 79.25 70 ALA A C 1
ATOM 524 O O . ALA A 1 70 ? 3.049 8.857 3.807 1.00 79.25 70 ALA A O 1
ATOM 525 N N . ALA A 1 71 ? 5.218 9.333 4.195 1.00 80.19 71 ALA A N 1
ATOM 526 C CA . ALA A 1 71 ? 5.031 9.838 5.547 1.00 80.19 71 ALA A CA 1
ATOM 527 C C . ALA A 1 71 ? 4.081 11.043 5.571 1.00 80.19 71 ALA A C 1
ATOM 529 O O . ALA A 1 71 ? 3.166 11.073 6.387 1.00 80.19 71 ALA A O 1
ATOM 530 N N . GLU A 1 72 ? 4.235 11.989 4.644 1.00 82.88 72 GLU A N 1
ATOM 531 C CA . GLU A 1 72 ? 3.356 13.154 4.524 1.00 82.88 72 GLU A CA 1
ATOM 532 C C . GLU A 1 72 ? 1.897 12.741 4.281 1.00 82.88 72 GLU A C 1
ATOM 534 O O . GLU A 1 72 ? 1.006 13.175 5.009 1.00 82.88 72 GLU A O 1
ATOM 539 N N . ARG A 1 73 ? 1.637 11.822 3.340 1.00 76.31 73 ARG A N 1
ATOM 540 C CA . ARG A 1 73 ? 0.274 11.318 3.084 1.00 76.31 73 ARG A CA 1
ATOM 541 C C . ARG A 1 73 ? -0.318 10.593 4.293 1.00 76.31 73 ARG A C 1
ATOM 543 O O . ARG A 1 73 ? -1.504 10.745 4.561 1.00 76.31 73 ARG A O 1
ATOM 550 N N . LEU A 1 74 ? 0.489 9.830 5.031 1.00 76.81 74 LEU A N 1
ATOM 551 C CA . LEU A 1 74 ? 0.044 9.104 6.228 1.00 76.81 74 LEU A CA 1
ATOM 552 C C . LEU A 1 74 ? -0.262 10.034 7.410 1.00 76.81 74 LEU A C 1
ATOM 554 O O . LEU A 1 74 ? -1.153 9.731 8.209 1.00 76.81 74 LEU A O 1
ATOM 558 N N . LEU A 1 75 ? 0.471 11.144 7.523 1.00 74.62 75 LEU A N 1
ATOM 559 C CA . LEU A 1 75 ? 0.270 12.171 8.545 1.00 74.62 75 LEU A CA 1
ATOM 560 C C . LEU A 1 75 ? -0.930 13.074 8.226 1.00 74.62 75 LEU A C 1
ATOM 562 O O . LEU A 1 75 ? -1.639 13.460 9.146 1.00 74.62 75 LEU A O 1
ATOM 566 N N . LEU A 1 76 ? -1.171 13.383 6.946 1.00 74.44 76 LEU A N 1
ATOM 567 C CA . LEU A 1 76 ? -2.275 14.244 6.501 1.00 74.44 76 LEU A CA 1
ATOM 568 C C . LEU A 1 76 ? -3.620 13.518 6.353 1.00 74.44 76 LEU A C 1
ATOM 570 O O . LEU A 1 76 ? -4.656 14.171 6.328 1.00 74.44 76 LEU A O 1
ATOM 574 N N . ALA A 1 77 ? -3.625 12.189 6.244 1.00 65.31 77 ALA A N 1
ATOM 575 C CA . ALA A 1 77 ? -4.851 11.385 6.206 1.00 65.31 77 ALA A CA 1
ATOM 576 C C . ALA A 1 77 ? -5.491 11.160 7.599 1.00 65.31 77 ALA A C 1
ATOM 578 O O . ALA A 1 77 ? -6.392 10.330 7.715 1.00 65.31 77 ALA A O 1
ATOM 579 N N . ALA A 1 78 ? -4.990 11.845 8.637 1.00 52.59 78 ALA A N 1
ATOM 580 C CA . ALA A 1 78 ? -5.426 11.750 10.032 1.00 52.59 78 ALA A CA 1
ATOM 581 C C . ALA A 1 78 ? -6.522 12.763 10.387 1.00 52.59 78 ALA A C 1
ATOM 583 O O . ALA A 1 78 ? -6.444 13.914 9.902 1.00 52.59 78 ALA A O 1
#